Protein AF-A0A151QSS9-F1 (afdb_monomer_lite)

Foldseek 3Di:
DDQDPVQFPDWDFDQDDWDQDPVRDIWTFGTFGKGDDPVDPDIDHGDTHTPPPDDPPPPPDDD

Secondary structure (DSSP, 8-state):
-BS-GGG-SEEEE----EEEPTTS-EEEEEEEEEEE-TTSS-EEEEEEEETT-----------

Structure (mmCIF, N/CA/C/O backbone):
data_AF-A0A151QSS9-F1
#
_entry.id   AF-A0A151QSS9-F1
#
loop_
_atom_site.group_PDB
_atom_site.id
_atom_site.type_symbol
_atom_site.label_atom_id
_atom_site.label_alt_id
_atom_site.label_comp_id
_atom_site.label_asym_id
_atom_site.label_entity_id
_atom_site.label_seq_id
_atom_site.pdbx_PDB_ins_code
_atom_site.Cartn_x
_atom_site.Cartn_y
_atom_site.Cartn_z
_atom_site.occupancy
_atom_site.B_iso_or_equiv
_atom_site.auth_seq_id
_atom_site.auth_comp_id
_atom_site.auth_asym_id
_atom_site.auth_atom_id
_atom_site.pdbx_PDB_model_num
ATOM 1 N N . MET A 1 1 ? -2.007 5.790 -5.018 1.00 89.31 1 MET A N 1
ATOM 2 C CA . MET A 1 1 ? -2.689 4.636 -4.384 1.00 89.31 1 MET A CA 1
ATOM 3 C C . MET A 1 1 ? -3.248 3.769 -5.491 1.00 89.31 1 MET A C 1
ATOM 5 O O . MET A 1 1 ? -3.683 4.322 -6.493 1.00 89.31 1 MET A O 1
ATOM 9 N N . ILE A 1 2 ? -3.196 2.450 -5.340 1.00 91.94 2 ILE A N 1
ATOM 10 C CA . ILE A 1 2 ? -3.600 1.493 -6.378 1.00 91.94 2 ILE A CA 1
ATOM 11 C C . ILE A 1 2 ? -4.556 0.462 -5.765 1.00 91.94 2 ILE A C 1
ATOM 13 O O . ILE A 1 2 ? -4.397 0.107 -4.601 1.00 91.94 2 ILE A O 1
ATOM 17 N N . GLY A 1 3 ? -5.549 0.010 -6.538 1.00 91.88 3 GL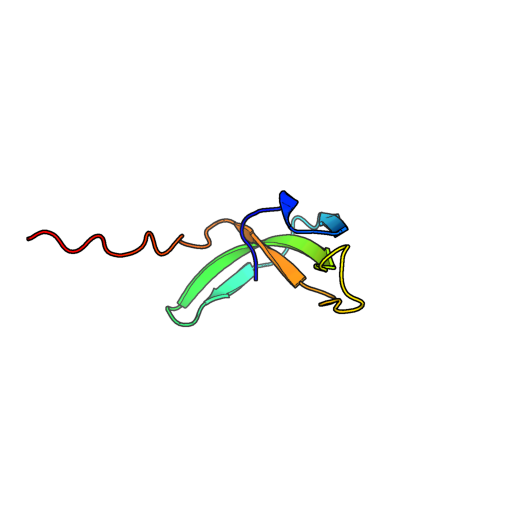Y A N 1
ATOM 18 C CA . GLY A 1 3 ? -6.459 -1.086 -6.162 1.00 91.88 3 GLY A CA 1
ATOM 19 C C . GLY A 1 3 ? -6.142 -2.429 -6.836 1.00 91.88 3 GLY A C 1
ATOM 20 O O . GLY A 1 3 ? -6.788 -3.425 -6.541 1.00 91.88 3 GLY A O 1
ATOM 21 N N . ASP A 1 4 ? -5.166 -2.457 -7.747 1.00 91.44 4 ASP A N 1
ATOM 22 C CA . ASP A 1 4 ? -4.744 -3.645 -8.492 1.00 91.44 4 ASP A CA 1
ATOM 23 C C . ASP A 1 4 ? -3.332 -4.090 -8.056 1.00 91.44 4 ASP A C 1
ATOM 25 O O . ASP A 1 4 ? -2.350 -3.403 -8.361 1.00 91.44 4 ASP A O 1
ATOM 29 N N . PRO A 1 5 ? -3.192 -5.229 -7.355 1.00 92.25 5 PRO A N 1
ATOM 30 C CA . PRO A 1 5 ? -1.897 -5.719 -6.890 1.00 92.25 5 PRO A CA 1
ATOM 31 C C . PRO A 1 5 ? -0.948 -6.104 -8.035 1.00 92.25 5 PRO A C 1
ATOM 33 O O . PRO A 1 5 ? 0.26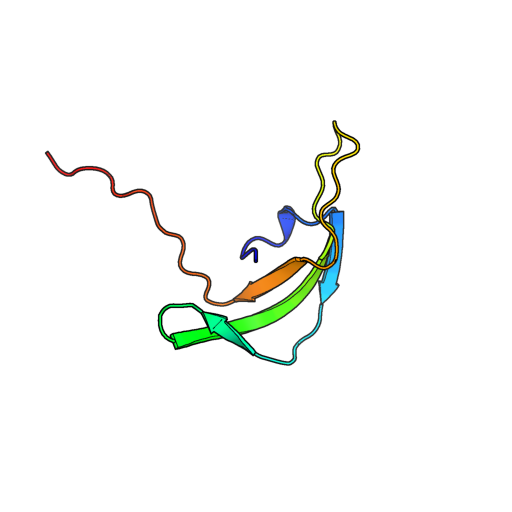3 -6.099 -7.831 1.00 92.25 5 PRO A O 1
ATOM 36 N N . SER A 1 6 ? -1.451 -6.387 -9.245 1.00 92.62 6 SER A N 1
ATOM 37 C CA . SER A 1 6 ? -0.616 -6.812 -10.383 1.00 92.62 6 SER A CA 1
ATOM 38 C C . SER A 1 6 ? 0.316 -5.717 -10.914 1.00 92.62 6 SER A C 1
ATOM 40 O O . SER A 1 6 ? 1.230 -5.996 -11.685 1.00 92.62 6 SER A O 1
ATOM 42 N N . LYS A 1 7 ? 0.101 -4.458 -10.509 1.00 91.62 7 LYS A N 1
ATOM 43 C CA . LYS A 1 7 ? 0.926 -3.309 -10.916 1.00 91.62 7 LYS A CA 1
ATOM 44 C C . LYS A 1 7 ? 2.195 -3.140 -10.088 1.00 91.62 7 LYS A C 1
ATOM 46 O O . LYS A 1 7 ? 3.017 -2.290 -10.416 1.00 91.62 7 LYS A O 1
ATOM 51 N N . PHE A 1 8 ? 2.352 -3.921 -9.027 1.00 94.44 8 PHE A N 1
ATOM 52 C CA . PHE A 1 8 ? 3.506 -3.844 -8.147 1.00 94.44 8 PHE A CA 1
ATOM 53 C C . PHE A 1 8 ? 4.652 -4.716 -8.662 1.00 94.44 8 PHE A C 1
ATOM 55 O O . PHE A 1 8 ? 4.461 -5.892 -8.959 1.00 94.44 8 PHE A O 1
ATOM 62 N N . SER A 1 9 ? 5.858 -4.153 -8.716 1.00 93.88 9 SER A N 1
ATOM 63 C CA . SER A 1 9 ? 7.093 -4.920 -8.924 1.00 93.88 9 SER A CA 1
ATOM 64 C C . SER A 1 9 ? 7.573 -5.582 -7.629 1.00 93.88 9 SER A C 1
ATOM 66 O O . SER A 1 9 ? 8.236 -6.615 -7.659 1.00 93.88 9 SER A O 1
ATOM 68 N N . SER A 1 10 ? 7.201 -5.012 -6.482 1.00 94.69 10 SER A N 1
ATOM 69 C CA . SER A 1 10 ? 7.349 -5.604 -5.156 1.00 94.69 10 SER A CA 1
ATOM 70 C C . SER A 1 10 ? 6.137 -5.232 -4.310 1.00 94.69 10 SER A C 1
ATOM 72 O O . SER A 1 10 ? 5.667 -4.102 -4.386 1.00 94.69 10 SER A O 1
ATOM 74 N N . LEU A 1 11 ? 5.611 -6.156 -3.505 1.00 96.38 11 LEU A N 1
ATOM 75 C CA . LEU A 1 11 ? 4.478 -5.890 -2.617 1.00 96.38 11 LEU A CA 1
ATOM 76 C C . LEU A 1 11 ? 4.670 -6.613 -1.287 1.00 96.38 11 LEU A C 1
ATOM 78 O O . LEU A 1 11 ? 4.806 -7.834 -1.245 1.00 96.38 11 LEU A O 1
ATOM 82 N N . LYS A 1 12 ? 4.622 -5.858 -0.189 1.00 96.44 12 LYS A N 1
ATOM 83 C CA . LYS A 1 12 ? 4.535 -6.399 1.166 1.00 96.44 12 LYS A CA 1
ATOM 84 C C . LYS A 1 12 ? 3.136 -6.151 1.712 1.00 96.44 12 LYS A C 1
ATOM 86 O O . LYS A 1 12 ? 2.747 -5.001 1.931 1.00 96.44 12 LYS A O 1
ATOM 91 N N . LEU A 1 13 ? 2.394 -7.229 1.950 1.00 95.75 13 LEU A N 1
ATOM 92 C CA . LEU A 1 13 ? 1.068 -7.143 2.554 1.00 95.75 13 LEU A CA 1
ATOM 93 C C . LEU A 1 13 ? 1.168 -6.662 4.007 1.00 95.75 13 LEU A C 1
ATOM 95 O O . LEU A 1 13 ? 2.055 -7.068 4.760 1.00 95.75 13 LEU A O 1
ATOM 99 N N . LYS A 1 14 ? 0.246 -5.779 4.382 1.00 89.00 14 LYS A N 1
ATOM 100 C CA . LYS A 1 14 ? 0.060 -5.227 5.725 1.00 89.00 14 LYS A CA 1
ATOM 101 C C . LYS A 1 14 ? -1.443 -5.096 5.936 1.00 89.00 14 LYS A C 1
ATOM 103 O O . LYS A 1 14 ? -2.091 -4.389 5.179 1.00 89.00 14 LYS A O 1
ATOM 108 N N . HIS A 1 15 ? -1.992 -5.785 6.930 1.00 82.62 15 HIS A N 1
ATOM 109 C CA . HIS A 1 15 ? -3.441 -5.841 7.162 1.00 82.62 15 HIS A CA 1
ATOM 110 C C . HIS A 1 15 ? -3.899 -4.834 8.225 1.00 82.62 15 HIS A C 1
ATOM 112 O O . HIS A 1 15 ? -4.785 -5.129 9.022 1.00 82.62 15 HIS A O 1
ATOM 118 N N . GLU A 1 16 ? -3.286 -3.651 8.250 1.00 88.44 16 GLU A N 1
ATOM 119 C CA . GLU A 1 16 ? -3.497 -2.656 9.300 1.00 88.44 16 GLU A CA 1
ATOM 120 C C . GLU A 1 16 ? -3.531 -1.238 8.723 1.00 88.44 16 GLU A C 1
ATOM 122 O O . GLU A 1 16 ? -2.778 -0.899 7.808 1.00 88.44 16 GLU A O 1
ATOM 127 N N . GLY A 1 17 ? -4.389 -0.399 9.307 1.00 94.44 17 GLY A N 1
ATOM 128 C CA . GLY A 1 17 ? -4.528 1.010 8.953 1.00 94.44 17 GLY A CA 1
ATOM 129 C C . GLY A 1 17 ? -5.569 1.301 7.870 1.00 94.44 17 GLY A C 1
ATOM 130 O O . GLY A 1 17 ? -5.997 0.439 7.099 1.00 94.44 17 GLY A O 1
ATOM 131 N N . PHE A 1 18 ? -5.974 2.568 7.828 1.00 94.19 18 PHE A N 1
ATOM 132 C CA . PHE A 1 18 ? -6.914 3.100 6.850 1.00 94.19 18 PHE A CA 1
ATOM 133 C C . PHE A 1 18 ? -6.367 4.389 6.254 1.00 94.19 18 PHE A C 1
ATOM 135 O O . PHE A 1 18 ? -5.683 5.164 6.920 1.00 94.19 18 PHE A O 1
ATOM 142 N N . VAL A 1 19 ? -6.721 4.622 5.002 1.00 92.19 19 VAL A N 1
ATOM 143 C CA . VAL A 1 19 ? -6.527 5.888 4.298 1.00 92.19 19 VAL A CA 1
ATOM 144 C C . VAL A 1 19 ? -7.863 6.610 4.231 1.00 92.19 19 VAL A C 1
ATOM 146 O O . VAL A 1 19 ? -8.885 5.970 4.002 1.00 92.19 19 VAL A O 1
ATOM 149 N N . THR A 1 20 ? -7.863 7.925 4.411 1.00 93.56 20 THR A N 1
ATOM 150 C CA . THR A 1 20 ? -9.042 8.762 4.166 1.00 93.56 20 THR A CA 1
ATOM 151 C C . THR A 1 20 ? -8.854 9.460 2.824 1.00 93.56 20 THR A C 1
ATOM 153 O O . THR A 1 20 ? -7.810 10.066 2.585 1.00 93.56 20 THR A O 1
ATOM 156 N N . TYR A 1 21 ? -9.832 9.339 1.933 1.00 89.69 21 TYR A N 1
ATOM 157 C CA . TYR A 1 21 ? -9.828 9.993 0.627 1.00 89.69 21 TYR A CA 1
ATOM 158 C C . TYR A 1 21 ? -10.340 11.437 0.727 1.00 89.69 21 TYR A C 1
ATOM 160 O O . TYR A 1 21 ? -10.869 11.856 1.755 1.00 89.69 21 TYR A O 1
ATOM 168 N N . GLY A 1 22 ? -10.234 12.196 -0.369 1.00 90.50 22 GLY A N 1
ATOM 169 C CA . GLY A 1 22 ? -10.730 13.578 -0.426 1.00 90.50 22 GLY A CA 1
ATOM 170 C C . GLY A 1 22 ? -12.247 13.721 -0.232 1.00 90.50 22 GLY A C 1
ATOM 171 O O . GLY A 1 22 ? -12.709 14.801 0.114 1.00 90.50 22 GLY A O 1
ATOM 172 N N . ASP A 1 23 ? -13.017 12.644 -0.413 1.00 90.19 23 ASP A N 1
ATOM 173 C CA . ASP A 1 23 ? -14.466 12.586 -0.168 1.00 90.19 23 ASP A CA 1
ATOM 174 C C . ASP A 1 23 ? -14.825 12.089 1.250 1.00 90.19 23 ASP A C 1
ATOM 176 O O . ASP A 1 23 ? -15.983 11.780 1.524 1.00 90.19 23 ASP A O 1
ATOM 180 N N . ASN A 1 24 ? -13.838 12.003 2.150 1.00 91.44 24 ASN A N 1
ATOM 181 C CA . ASN A 1 24 ? -13.928 11.457 3.510 1.00 91.44 24 ASN A CA 1
ATOM 182 C C . ASN A 1 24 ? -14.273 9.964 3.609 1.00 91.44 24 ASN A C 1
ATOM 184 O O . ASN A 1 24 ? -14.336 9.431 4.722 1.00 91.44 24 ASN A O 1
ATOM 188 N N . ASN A 1 25 ? -14.438 9.255 2.488 1.00 90.69 25 ASN A N 1
ATOM 189 C CA . ASN A 1 25 ? -14.523 7.802 2.533 1.00 90.69 25 ASN A CA 1
ATOM 190 C C . ASN A 1 25 ? -13.171 7.219 2.958 1.00 90.69 25 ASN A C 1
ATOM 192 O O . ASN A 1 25 ? -12.114 7.832 2.778 1.00 90.69 25 ASN A O 1
ATOM 196 N N . LYS A 1 26 ? -13.203 6.014 3.533 1.00 92.50 26 LYS A N 1
ATOM 197 C CA . LYS A 1 26 ? -12.002 5.302 3.977 1.00 92.50 26 LYS A CA 1
ATOM 198 C C . LYS A 1 26 ? -11.734 4.073 3.120 1.00 92.50 26 LYS A C 1
ATOM 200 O O . LYS A 1 26 ? -12.660 3.350 2.769 1.00 92.50 26 LYS A O 1
ATOM 205 N N . GLY A 1 27 ? -10.460 3.826 2.838 1.00 92.00 27 GLY A N 1
ATOM 206 C CA . GLY A 1 27 ? -9.965 2.592 2.233 1.00 92.00 27 GLY A CA 1
ATOM 207 C C . GLY A 1 27 ? -9.120 1.808 3.224 1.00 92.00 27 GLY A C 1
ATOM 208 O O . GLY A 1 27 ? -8.347 2.397 3.983 1.00 92.00 27 GLY A O 1
ATOM 209 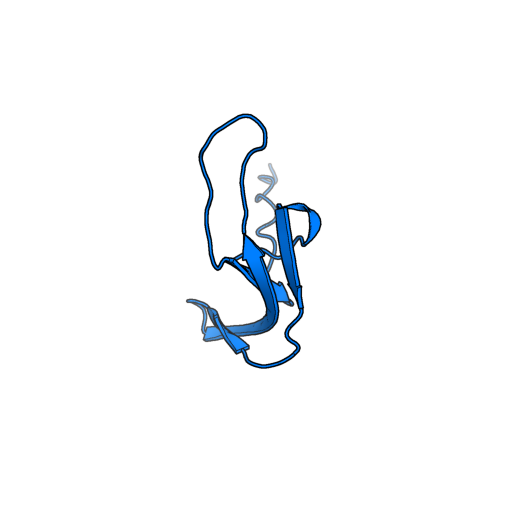N N . LYS A 1 28 ? -9.245 0.482 3.227 1.00 94.50 28 LYS A N 1
ATOM 210 C CA . LYS A 1 28 ? -8.381 -0.381 4.039 1.00 94.50 28 LYS A CA 1
ATOM 211 C C . LYS A 1 28 ? -7.032 -0.530 3.346 1.00 94.50 28 LYS A C 1
ATOM 213 O O . LYS A 1 28 ? -6.989 -0.828 2.154 1.00 94.50 28 LYS A O 1
ATOM 218 N N . ILE A 1 29 ? -5.934 -0.341 4.072 1.00 95.38 29 ILE A N 1
ATOM 219 C CA . ILE A 1 29 ? -4.602 -0.629 3.534 1.00 95.38 29 ILE A CA 1
ATOM 220 C C . ILE A 1 29 ? -4.413 -2.147 3.538 1.00 95.38 29 ILE A C 1
ATOM 222 O O . ILE A 1 29 ? -4.620 -2.800 4.558 1.00 95.38 29 ILE A O 1
ATOM 226 N N . LEU A 1 30 ? -4.046 -2.698 2.382 1.00 95.88 30 LEU A N 1
ATOM 227 C CA . LEU A 1 30 ? -3.745 -4.121 2.213 1.00 95.88 30 LEU A CA 1
ATOM 228 C C . LEU A 1 30 ? -2.239 -4.381 2.114 1.00 95.88 30 LEU A C 1
ATOM 230 O O . LEU A 1 30 ? -1.774 -5.489 2.376 1.00 95.88 30 LEU A O 1
ATOM 234 N N . GLY A 1 31 ? -1.455 -3.375 1.722 1.00 96.38 31 GLY A N 1
ATOM 235 C CA . GLY A 1 31 ? -0.012 -3.505 1.580 1.00 96.38 31 GLY A CA 1
ATOM 236 C C . GLY A 1 31 ? 0.670 -2.250 1.054 1.00 96.38 31 GLY A C 1
ATOM 237 O O . GLY A 1 31 ? 0.034 -1.241 0.752 1.00 96.38 31 GLY A O 1
ATOM 238 N N . CYS A 1 32 ? 1.992 -2.330 0.961 1.00 96.38 32 CYS A N 1
ATOM 239 C CA . CYS A 1 32 ? 2.853 -1.280 0.434 1.00 96.38 32 CYS A CA 1
ATOM 240 C C . CYS A 1 32 ? 3.956 -1.902 -0.423 1.00 96.38 32 CYS A C 1
ATOM 242 O O . CYS A 1 32 ? 4.454 -2.986 -0.102 1.00 96.38 32 CYS A O 1
ATOM 244 N N . GLY A 1 33 ? 4.335 -1.228 -1.500 1.00 96.31 33 GLY A N 1
ATOM 245 C CA . GLY A 1 33 ? 5.372 -1.719 -2.388 1.00 96.31 33 GLY A CA 1
ATOM 246 C C . GLY A 1 33 ? 5.706 -0.761 -3.517 1.00 96.31 33 GLY A C 1
ATOM 247 O O . GLY A 1 33 ? 5.221 0.370 -3.546 1.00 96.31 33 GLY A O 1
ATOM 248 N N . ASN A 1 34 ? 6.536 -1.220 -4.446 1.00 96.38 34 ASN A N 1
ATOM 249 C CA . ASN A 1 34 ? 7.049 -0.380 -5.519 1.00 96.38 34 ASN A CA 1
ATOM 250 C C . ASN A 1 34 ? 6.299 -0.657 -6.822 1.00 96.38 34 ASN A C 1
ATOM 252 O O . ASN A 1 34 ? 5.896 -1.786 -7.104 1.00 96.38 34 ASN A O 1
ATOM 256 N N . VAL A 1 35 ? 6.126 0.387 -7.625 1.00 95.31 35 VAL A N 1
ATOM 257 C CA . VAL A 1 35 ? 5.506 0.332 -8.950 1.00 95.31 35 VAL A CA 1
ATOM 258 C C . VAL A 1 35 ? 6.504 0.896 -9.940 1.00 95.31 35 VAL A C 1
ATOM 260 O O . VAL A 1 35 ? 7.034 1.984 -9.741 1.00 95.31 35 VAL A O 1
ATOM 263 N N . GLY A 1 36 ? 6.767 0.173 -11.0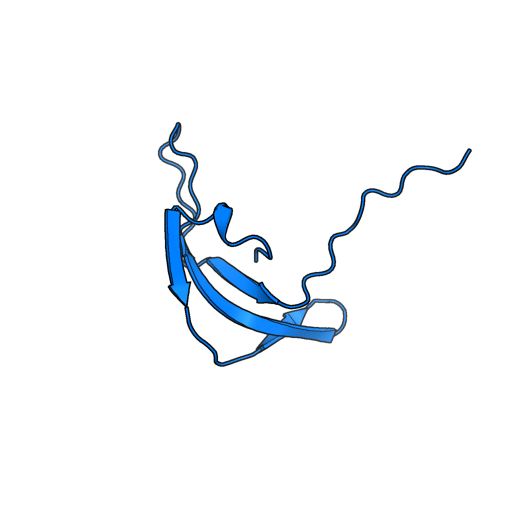17 1.00 91.38 36 GLY A N 1
ATOM 264 C CA . GLY A 1 36 ? 7.705 0.609 -12.040 1.00 91.38 36 GLY A CA 1
ATOM 265 C C . GLY A 1 36 ? 7.356 0.008 -13.385 1.00 91.38 36 GLY A C 1
ATOM 266 O O . GLY A 1 36 ? 6.641 -0.991 -13.471 1.00 91.38 36 GLY A O 1
ATOM 267 N N . ASN A 1 37 ? 7.858 0.635 -14.440 1.00 87.12 37 ASN A N 1
ATOM 268 C CA . ASN A 1 37 ? 7.781 0.085 -15.782 1.00 87.12 37 ASN A CA 1
ATOM 269 C C . ASN A 1 37 ? 9.059 -0.712 -16.051 1.00 87.12 37 ASN A C 1
ATOM 271 O O . ASN A 1 37 ? 10.140 -0.150 -15.965 1.00 87.12 37 ASN A O 1
ATOM 275 N N . SER A 1 38 ? 8.958 -1.987 -16.428 1.00 80.75 38 SER A N 1
ATOM 276 C CA . SER A 1 38 ? 10.138 -2.805 -16.754 1.00 80.75 38 SER A CA 1
ATOM 277 C C . SER A 1 38 ? 10.986 -2.219 -17.889 1.00 80.75 38 SER A C 1
ATOM 279 O O . SER A 1 38 ? 12.172 -2.516 -17.982 1.00 80.75 38 SER A O 1
ATOM 281 N N . SER A 1 39 ? 10.391 -1.390 -18.751 1.00 85.62 39 SER A N 1
ATOM 282 C CA . SER A 1 39 ? 11.072 -0.754 -19.882 1.00 85.62 39 SER A CA 1
ATOM 283 C C . SER A 1 39 ? 11.700 0.610 -19.562 1.00 85.62 39 SER A C 1
ATOM 285 O O . SER A 1 39 ? 12.347 1.178 -20.438 1.00 85.62 39 SER A O 1
ATOM 287 N N . SER A 1 40 ? 11.516 1.167 -18.358 1.00 85.62 40 SER A N 1
ATOM 288 C CA . SER A 1 40 ? 12.154 2.429 -17.956 1.00 85.62 40 SER A CA 1
ATOM 289 C C . SER A 1 40 ? 12.770 2.337 -16.561 1.00 85.62 40 SER A C 1
ATOM 291 O O . SER A 1 40 ? 12.389 1.516 -15.738 1.00 85.62 40 SER A O 1
ATOM 293 N N . SER A 1 41 ? 13.717 3.223 -16.253 1.00 86.88 41 SER A N 1
ATOM 294 C CA . SER A 1 41 ? 14.283 3.347 -14.901 1.00 86.88 41 SER A CA 1
ATOM 295 C C . SER A 1 41 ? 13.330 4.022 -13.903 1.00 86.88 41 SER A C 1
ATOM 297 O O . SER A 1 41 ? 13.706 4.288 -12.764 1.00 86.88 41 SER A O 1
ATOM 299 N N . THR A 1 42 ? 12.098 4.335 -14.316 1.00 92.06 42 THR A N 1
ATOM 300 C CA . THR A 1 42 ? 11.126 5.032 -13.477 1.00 92.06 42 THR A CA 1
ATOM 301 C C . THR A 1 42 ? 10.516 4.064 -12.471 1.00 92.06 42 THR A C 1
ATOM 303 O O . THR A 1 42 ? 9.773 3.150 -12.834 1.00 92.06 42 THR A O 1
ATOM 306 N N . LEU A 1 43 ? 10.795 4.320 -11.197 1.00 93.94 43 LEU A N 1
ATOM 307 C CA . LEU A 1 43 ? 10.263 3.592 -10.056 1.00 93.94 43 LEU A CA 1
ATOM 308 C C . LEU A 1 43 ? 9.533 4.578 -9.141 1.00 93.94 43 LEU A C 1
ATOM 310 O O . LEU A 1 43 ? 10.060 5.636 -8.809 1.00 93.94 43 LEU A O 1
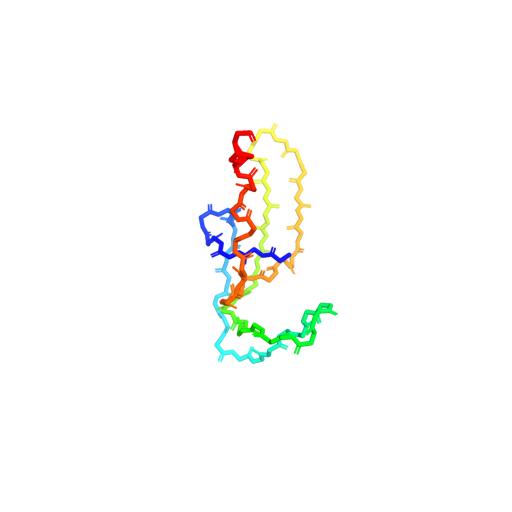ATOM 314 N N . ILE A 1 44 ? 8.323 4.222 -8.731 1.00 95.56 44 ILE A N 1
ATOM 315 C CA . ILE A 1 44 ? 7.581 4.899 -7.675 1.00 95.56 44 ILE A CA 1
ATOM 316 C C . ILE A 1 44 ? 7.610 3.978 -6.463 1.00 95.56 44 ILE A C 1
ATOM 318 O O . ILE A 1 44 ? 7.081 2.864 -6.498 1.00 95.56 44 ILE A O 1
ATOM 322 N N . GLU A 1 45 ? 8.248 4.444 -5.401 1.00 96.00 45 GLU A N 1
ATOM 323 C CA . GLU A 1 45 ? 8.418 3.684 -4.169 1.00 96.00 45 GLU A CA 1
ATOM 324 C C . GLU A 1 45 ? 7.281 3.949 -3.180 1.00 96.00 45 GLU A C 1
ATOM 326 O O . GLU A 1 45 ? 6.578 4.960 -3.253 1.00 96.00 45 GLU A O 1
ATOM 331 N N . ASN A 1 46 ? 7.106 3.021 -2.241 1.00 95.62 46 ASN A N 1
ATOM 332 C CA . ASN A 1 46 ? 6.204 3.160 -1.096 1.00 95.62 46 ASN A CA 1
ATOM 333 C C . ASN A 1 46 ? 4.727 3.406 -1.479 1.00 95.62 46 ASN A C 1
ATOM 335 O O . ASN A 1 46 ? 3.981 4.085 -0.767 1.00 95.62 46 ASN A O 1
ATOM 339 N N . VAL A 1 47 ? 4.275 2.833 -2.594 1.00 95.88 47 VAL A N 1
ATOM 340 C CA . VAL A 1 47 ? 2.889 2.926 -3.058 1.00 95.88 47 VAL A CA 1
ATOM 341 C C . VAL A 1 47 ? 1.990 2.047 -2.192 1.00 95.88 47 VAL A C 1
ATOM 343 O O . VAL A 1 47 ? 2.275 0.875 -1.964 1.00 95.88 47 VAL A O 1
ATOM 346 N N . LEU A 1 48 ? 0.864 2.597 -1.734 1.00 95.88 48 LEU A N 1
ATOM 347 C CA . LEU A 1 48 ? -0.143 1.850 -0.976 1.00 95.88 48 LEU A CA 1
ATOM 348 C C . LEU A 1 48 ? -1.099 1.082 -1.903 1.00 95.88 48 LEU A C 1
ATOM 350 O O . LEU A 1 48 ? -1.704 1.680 -2.806 1.00 95.88 48 LEU A O 1
ATOM 354 N N . LEU A 1 49 ? -1.269 -0.212 -1.618 1.00 95.44 49 LEU A N 1
ATOM 355 C CA . LEU A 1 49 ? -2.374 -1.041 -2.100 1.00 95.44 49 LEU A CA 1
ATOM 356 C C . LEU A 1 49 ? -3.545 -0.895 -1.130 1.00 95.44 49 LEU A C 1
ATOM 358 O O . LEU A 1 49 ? -3.392 -1.140 0.071 1.00 95.44 49 LEU A O 1
ATOM 362 N N . VAL A 1 50 ? -4.704 -0.499 -1.647 1.00 94.19 50 VAL A N 1
ATOM 363 C CA . VAL A 1 50 ? -5.881 -0.200 -0.826 1.00 94.19 50 VAL A CA 1
ATOM 364 C C . VAL A 1 50 ? -7.139 -0.857 -1.381 1.00 94.19 50 VAL A C 1
ATOM 366 O O . VAL A 1 50 ? -7.384 -0.851 -2.587 1.00 94.19 50 VAL A O 1
ATOM 369 N N . GLU A 1 51 ? -7.951 -1.402 -0.485 1.00 90.38 51 GLU A N 1
ATOM 370 C CA . GLU A 1 51 ? -9.302 -1.869 -0.788 1.00 90.38 51 GLU A CA 1
ATOM 371 C C . GLU A 1 51 ? -10.280 -0.689 -0.833 1.00 90.38 51 GLU A C 1
ATOM 373 O O . GLU A 1 51 ? -10.060 0.339 -0.188 1.00 90.38 51 GLU A O 1
ATOM 378 N N . GLY A 1 52 ? -11.380 -0.839 -1.575 1.00 81.31 52 GLY A N 1
ATOM 379 C CA . GLY A 1 52 ? -12.451 0.162 -1.614 1.00 81.31 52 GLY A CA 1
ATOM 380 C C . GLY A 1 52 ? -12.140 1.378 -2.487 1.00 81.31 52 GLY A C 1
ATOM 381 O O . GLY A 1 52 ? -12.911 2.337 -2.502 1.00 81.31 52 GLY A O 1
ATOM 382 N N . LEU A 1 53 ? -11.045 1.338 -3.255 1.00 81.44 53 LEU A N 1
ATOM 383 C CA . LEU A 1 53 ? -10.742 2.361 -4.248 1.00 81.44 53 LEU A CA 1
ATOM 384 C C . LEU A 1 53 ? -11.777 2.259 -5.372 1.00 81.44 53 LEU A C 1
ATOM 386 O O . LEU A 1 53 ? -11.724 1.348 -6.199 1.00 81.44 53 LEU A O 1
ATOM 390 N N . LYS A 1 54 ? -12.750 3.177 -5.378 1.00 73.44 54 LYS A N 1
ATOM 391 C CA . LYS A 1 54 ? -13.754 3.243 -6.443 1.00 73.44 54 LYS A CA 1
ATOM 392 C C . LYS A 1 54 ? -13.035 3.396 -7.777 1.00 73.44 54 LYS A C 1
ATOM 394 O O . LYS A 1 54 ? -12.347 4.387 -8.017 1.00 73.44 54 LYS A O 1
ATOM 399 N N . GLN A 1 55 ? -13.215 2.415 -8.656 1.00 64.81 55 GLN A N 1
ATOM 400 C CA . GLN A 1 55 ? -12.894 2.608 -10.058 1.00 64.81 55 GLN A CA 1
ATOM 401 C C . GLN A 1 55 ? -13.859 3.670 -10.578 1.00 64.81 55 GLN A C 1
ATOM 403 O O . GLN A 1 55 ? -15.067 3.437 -10.647 1.00 64.81 55 GLN A O 1
ATOM 408 N N . PHE A 1 56 ? -13.337 4.842 -10.934 1.00 57.75 56 PHE A N 1
ATOM 409 C CA . PHE A 1 56 ? -14.060 5.753 -11.809 1.00 57.75 56 PHE A CA 1
ATOM 410 C C . PHE A 1 56 ? -14.162 5.051 -13.162 1.00 57.75 56 PHE A C 1
ATOM 412 O O . PHE A 1 56 ? -13.300 5.203 -14.028 1.00 57.75 56 PHE A O 1
ATOM 419 N N . SER A 1 57 ? -15.174 4.193 -13.317 1.00 49.81 57 SER A N 1
ATOM 420 C CA . SER A 1 57 ? -15.542 3.673 -14.624 1.00 49.81 57 SER A CA 1
ATOM 421 C C . SER A 1 57 ? -15.778 4.898 -15.492 1.00 49.81 57 SER A C 1
ATOM 423 O O . SER A 1 57 ? -16.573 5.768 -15.122 1.00 49.81 57 SER A O 1
ATOM 425 N N . LYS A 1 58 ? -14.997 5.027 -16.572 1.00 52.16 58 LYS A N 1
ATOM 426 C CA . LYS A 1 58 ? -15.109 6.135 -17.519 1.00 52.16 58 LYS A CA 1
ATOM 427 C C . LYS A 1 58 ? -16.589 6.320 -17.811 1.00 52.16 58 LYS A C 1
ATOM 429 O O . LYS A 1 58 ? -17.231 5.383 -18.282 1.00 52.16 58 LYS A O 1
ATOM 434 N N . HIS A 1 59 ? -17.110 7.502 -17.499 1.00 51.75 59 HIS A N 1
ATOM 435 C CA . HIS A 1 59 ? -18.441 7.912 -17.901 1.00 51.75 59 HIS A CA 1
ATOM 436 C C . HIS A 1 59 ? -18.550 7.646 -19.407 1.00 51.75 59 HIS A C 1
ATOM 438 O O . HIS A 1 59 ? -17.939 8.350 -20.208 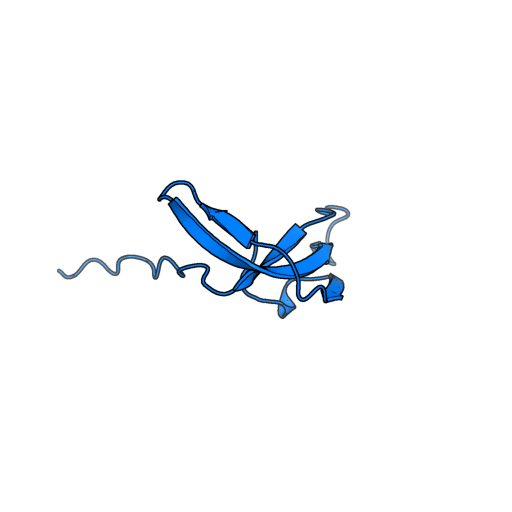1.00 51.75 59 HIS A O 1
ATOM 444 N N . LYS A 1 60 ? -19.234 6.565 -19.794 1.00 54.59 60 LYS A N 1
ATOM 445 C CA . LYS A 1 60 ? -19.586 6.312 -21.187 1.00 54.59 60 LYS A CA 1
ATOM 446 C C . LYS A 1 60 ? -20.705 7.311 -21.452 1.00 54.59 60 LYS A C 1
ATOM 448 O O . LYS A 1 60 ? -21.751 7.159 -20.825 1.00 54.59 60 LYS A O 1
ATOM 453 N N . PRO A 1 61 ? -20.493 8.365 -22.259 1.00 57.19 61 PRO A N 1
ATOM 454 C CA . PRO A 1 61 ? -21.553 9.328 -22.496 1.00 57.19 61 PRO A CA 1
ATOM 455 C C . PRO A 1 61 ? -22.738 8.571 -23.105 1.00 57.19 61 PRO A C 1
ATOM 457 O O . PRO A 1 61 ? -22.621 7.940 -24.157 1.00 57.19 61 PRO A O 1
ATOM 460 N N . THR A 1 62 ? -23.852 8.533 -22.379 1.00 63.16 62 THR A N 1
ATOM 461 C CA . THR A 1 62 ? -25.128 8.060 -22.903 1.00 63.16 62 THR A CA 1
ATOM 462 C C . THR A 1 62 ? -25.711 9.181 -23.746 1.00 63.16 62 THR A C 1
ATOM 464 O O . THR A 1 62 ? -26.164 10.161 -23.169 1.00 63.16 62 THR A O 1
ATOM 467 N N . LYS A 1 63 ? -25.645 8.971 -25.067 1.00 57.38 63 LYS A N 1
ATOM 468 C CA . LYS A 1 63 ? -26.280 9.700 -26.180 1.00 57.38 63 LYS A CA 1
ATOM 469 C C . LYS A 1 63 ? -26.252 11.226 -26.130 1.00 57.38 63 LYS A C 1
ATOM 471 O O . LYS A 1 63 ? -27.038 11.818 -25.368 1.00 57.38 63 LYS A O 1
#

Sequence (63 aa):
MIGDPSKFSSLKLKHEGFVTYGDNNKGKILGCGNVGNSSSSTLIENVLLVEGLKQFSKHKPTK

Radius of gyration: 13.97 Å; chains: 1; bounding box: 41×21×36 Å

Organism: Cajanus cajan (NCBI:txid3821)

pLDDT: mean 86.63, std 13.2, range [49.81, 96.44]